Protein AF-A0A7C1U0K4-F1 (afdb_monomer)

Nearest PDB structures (foldseek):
  5u4s-assembly1_B  TM=7.590E-01  e=7.926E-01  Burkholderia cenocepacia J2315
  5u4s-assembly1_A  TM=6.957E-01  e=2.641E+00  Burkholderia cenocepacia J2315

Secondary structure (DSSP, 8-state):
---EESGGGTTS-SSPEEHHHHHHHHHHHHHTT-S----GGGGGHHHHHHH-HHHHHHHHHH-

Solvent-accessible surface area (backbone atoms only — not comparable to full-atom values): 3935 Å² total; per-residue (Å²): 115,85,44,55,57,44,83,92,40,63,99,55,88,76,80,53,42,50,50,66,58,54,50,51,53,50,53,53,26,60,77,66,72,44,94,74,81,61,66,78,78,52,53,49,48,69,60,45,40,73,76,37,52,68,59,48,56,50,53,67,73,76,94

Structure (mmCIF, N/CA/C/O backbone):
data_AF-A0A7C1U0K4-F1
#
_entry.id   AF-A0A7C1U0K4-F1
#
loop_
_atom_site.group_PDB
_atom_site.id
_atom_site.type_symbol
_atom_site.label_atom_id
_atom_site.label_alt_id
_atom_site.label_comp_id
_atom_site.label_asym_id
_atom_site.label_entity_id
_atom_site.label_seq_id
_atom_site.pdbx_PDB_ins_code
_atom_site.Cartn_x
_atom_site.Cartn_y
_atom_site.Cartn_z
_atom_site.occupancy
_atom_site.B_iso_or_equiv
_atom_site.auth_seq_id
_atom_site.auth_comp_id
_atom_site.auth_asym_id
_atom_site.auth_atom_id
_atom_site.pdbx_PDB_model_num
ATOM 1 N N . MET A 1 1 ? 6.193 -7.165 -6.184 1.00 52.56 1 MET A N 1
ATOM 2 C CA . MET A 1 1 ? 5.056 -6.839 -5.272 1.00 52.56 1 MET A CA 1
ATOM 3 C C . MET A 1 1 ? 5.155 -5.387 -4.795 1.00 52.56 1 MET A C 1
ATOM 5 O O . MET A 1 1 ? 6.284 -4.946 -4.599 1.00 52.56 1 MET A O 1
ATOM 9 N N . PRO A 1 2 ? 4.049 -4.631 -4.623 1.00 70.19 2 PRO A N 1
ATOM 10 C CA . PRO A 1 2 ? 4.124 -3.274 -4.079 1.00 70.19 2 PRO A CA 1
ATOM 11 C C . PRO A 1 2 ? 4.570 -3.350 -2.615 1.00 70.19 2 PRO A C 1
ATOM 13 O O . PRO A 1 2 ? 3.874 -3.908 -1.772 1.00 70.19 2 PRO A O 1
ATOM 16 N N . LEU A 1 3 ? 5.766 -2.844 -2.330 1.00 86.44 3 LEU A N 1
ATOM 17 C CA . LEU A 1 3 ? 6.267 -2.711 -0.966 1.00 86.44 3 LEU A CA 1
ATOM 18 C C . LEU A 1 3 ? 5.819 -1.367 -0.392 1.00 86.44 3 LEU A C 1
ATOM 20 O O . LEU A 1 3 ? 5.628 -0.403 -1.134 1.00 86.44 3 LEU A O 1
ATOM 24 N N . VAL A 1 4 ? 5.669 -1.306 0.927 1.00 92.12 4 VAL A N 1
ATOM 25 C CA . VAL A 1 4 ? 5.392 -0.058 1.647 1.00 92.12 4 VAL A CA 1
ATOM 26 C C . VAL A 1 4 ? 6.712 0.574 2.048 1.00 92.12 4 VAL A C 1
ATOM 28 O O . VAL A 1 4 ? 7.604 -0.138 2.498 1.00 92.12 4 VAL A O 1
ATOM 31 N N . ASP A 1 5 ? 6.835 1.888 1.901 1.00 92.62 5 ASP A N 1
ATOM 32 C CA . ASP A 1 5 ? 8.026 2.631 2.289 1.00 92.62 5 ASP A CA 1
ATOM 33 C C . ASP A 1 5 ? 8.107 2.805 3.810 1.00 92.62 5 ASP A C 1
ATOM 35 O O . ASP A 1 5 ? 7.571 3.744 4.397 1.00 92.62 5 ASP A O 1
ATOM 39 N N . THR A 1 6 ? 8.731 1.819 4.451 1.00 92.25 6 THR A N 1
ATOM 40 C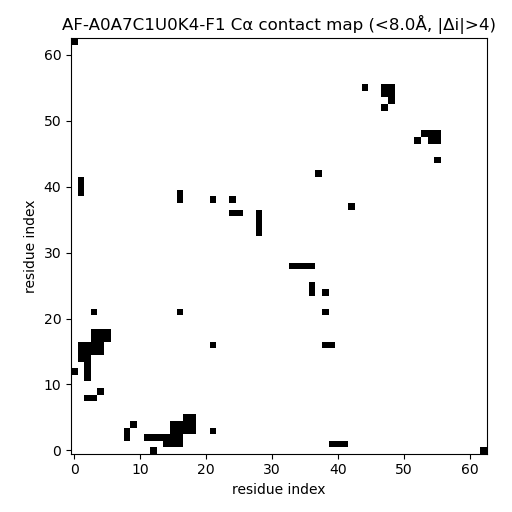 CA . THR A 1 6 ? 9.049 1.784 5.885 1.00 92.25 6 THR A CA 1
ATOM 41 C C . THR A 1 6 ? 10.513 1.380 6.089 1.00 92.25 6 THR A C 1
ATOM 43 O O . THR A 1 6 ? 11.079 0.734 5.196 1.00 92.25 6 THR A O 1
ATOM 46 N N . PRO A 1 7 ? 11.121 1.644 7.265 1.00 93.31 7 PRO A N 1
ATOM 47 C CA . PRO A 1 7 ? 12.488 1.195 7.561 1.00 93.31 7 PRO A CA 1
ATOM 48 C C . PRO A 1 7 ? 12.698 -0.317 7.362 1.00 93.31 7 PRO A C 1
ATOM 50 O O . PRO A 1 7 ? 13.726 -0.751 6.859 1.00 93.31 7 PRO A O 1
ATOM 53 N N . MET A 1 8 ? 11.682 -1.142 7.646 1.00 92.69 8 MET A N 1
ATOM 54 C CA . MET A 1 8 ? 11.737 -2.600 7.441 1.00 92.69 8 MET A CA 1
ATOM 55 C C . MET A 1 8 ? 11.912 -3.008 5.963 1.00 92.69 8 MET A C 1
ATOM 57 O O . MET A 1 8 ? 12.374 -4.110 5.663 1.00 92.69 8 MET A O 1
ATOM 61 N N . SER A 1 9 ? 11.522 -2.137 5.029 1.00 91.56 9 SER A N 1
ATOM 62 C CA . SER A 1 9 ? 11.576 -2.370 3.580 1.00 91.56 9 SER A CA 1
ATOM 63 C C . SER A 1 9 ? 12.791 -1.728 2.900 1.00 91.56 9 SER A C 1
ATOM 65 O O . SER A 1 9 ? 12.892 -1.745 1.668 1.00 91.56 9 SER A O 1
ATOM 67 N N . GLU A 1 10 ? 13.672 -1.079 3.657 1.00 90.62 10 GLU A N 1
ATOM 68 C CA . GLU A 1 10 ? 14.809 -0.347 3.107 1.00 90.62 10 GLU A CA 1
ATOM 69 C C . GLU A 1 10 ? 15.721 -1.261 2.269 1.00 90.62 10 GLU A C 1
ATOM 71 O O . GLU A 1 10 ? 15.876 -2.451 2.546 1.00 90.62 10 GLU A O 1
ATOM 76 N N . GLY A 1 11 ? 16.240 -0.732 1.157 1.00 89.62 11 GLY A N 1
ATOM 77 C CA . GLY A 1 11 ? 17.047 -1.502 0.203 1.00 89.62 11 GLY A CA 1
ATOM 78 C C . GLY A 1 11 ? 16.290 -2.573 -0.601 1.00 89.62 11 GLY A C 1
ATOM 79 O O . GLY A 1 11 ? 16.912 -3.281 -1.390 1.00 89.62 11 GLY A O 1
ATOM 80 N N . ARG A 1 12 ? 14.963 -2.709 -0.445 1.00 86.94 12 ARG A N 1
ATOM 81 C CA . ARG A 1 12 ? 14.149 -3.720 -1.145 1.00 86.94 12 ARG A CA 1
ATOM 82 C C . ARG A 1 12 ? 13.160 -3.099 -2.126 1.00 86.94 12 ARG A C 1
ATOM 84 O O . ARG A 1 12 ? 12.421 -2.180 -1.780 1.00 86.94 12 ARG A O 1
ATOM 91 N N . GLY A 1 13 ? 13.085 -3.691 -3.319 1.00 81.88 13 GLY A N 1
ATOM 92 C CA . GLY A 1 13 ? 12.127 -3.336 -4.371 1.00 81.88 13 GLY A CA 1
ATOM 93 C C . GLY A 1 13 ? 12.256 -1.901 -4.899 1.00 81.88 13 GLY A C 1
ATOM 94 O O . GLY A 1 13 ? 13.073 -1.105 -4.444 1.00 81.88 13 GLY A O 1
ATOM 95 N N . LYS A 1 14 ? 11.443 -1.567 -5.904 1.00 82.12 14 LYS A N 1
ATOM 96 C CA . LYS A 1 14 ? 11.334 -0.219 -6.491 1.00 82.12 14 LYS A CA 1
ATOM 97 C C . LYS A 1 14 ? 9.859 0.164 -6.603 1.00 82.12 14 LYS A C 1
ATOM 99 O O . LYS A 1 14 ? 9.010 -0.715 -6.722 1.00 82.12 14 LYS A O 1
ATOM 104 N N . GLY A 1 15 ? 9.557 1.465 -6.591 1.00 83.75 15 GLY A N 1
ATOM 105 C CA . GLY A 1 15 ? 8.181 1.962 -6.732 1.00 83.75 15 GLY A CA 1
ATOM 106 C C . GLY A 1 15 ? 7.286 1.608 -5.542 1.00 83.75 15 GLY A C 1
ATOM 107 O O . GLY A 1 15 ? 6.198 1.066 -5.732 1.00 83.75 15 GLY A O 1
ATOM 108 N N . LYS A 1 16 ? 7.776 1.871 -4.326 1.00 89.38 16 LYS A N 1
ATOM 109 C CA . LYS A 1 16 ? 7.047 1.635 -3.078 1.00 89.38 16 LYS A CA 1
ATOM 110 C C . LYS A 1 16 ? 5.861 2.591 -2.931 1.00 89.38 16 LYS A C 1
ATOM 112 O O . LYS A 1 16 ? 5.910 3.710 -3.437 1.00 89.38 16 LYS A O 1
ATOM 117 N N . ILE A 1 17 ? 4.828 2.157 -2.214 1.00 91.88 17 ILE A N 1
ATOM 118 C CA . ILE A 1 17 ? 3.739 3.040 -1.773 1.00 91.88 17 ILE A CA 1
ATOM 119 C C . ILE A 1 17 ? 4.123 3.709 -0.455 1.00 91.88 17 ILE A C 1
ATOM 121 O O . ILE A 1 17 ? 4.846 3.118 0.350 1.00 91.88 17 ILE A O 1
ATOM 125 N N . SER A 1 18 ? 3.644 4.927 -0.208 1.00 92.06 18 SER A N 1
ATOM 126 C CA . SER A 1 18 ? 3.946 5.599 1.060 1.00 92.06 18 SER A CA 1
ATOM 127 C C . SER A 1 18 ? 3.255 4.895 2.236 1.00 92.06 18 SER A C 1
ATOM 129 O O . SER A 1 18 ? 2.146 4.372 2.097 1.00 92.06 18 SER A O 1
ATOM 131 N N . ALA A 1 19 ? 3.877 4.917 3.418 1.00 92.88 19 ALA A N 1
ATOM 132 C CA . ALA A 1 19 ? 3.269 4.359 4.630 1.00 92.88 19 ALA A CA 1
ATOM 133 C C . ALA A 1 19 ? 1.912 5.006 4.960 1.00 92.88 19 ALA A C 1
ATOM 135 O O . ALA A 1 19 ? 0.977 4.322 5.371 1.00 92.88 19 ALA A O 1
ATOM 136 N N . MET A 1 20 ? 1.783 6.314 4.723 1.00 93.75 20 MET A N 1
ATOM 137 C CA . MET A 1 20 ? 0.544 7.053 4.969 1.00 93.75 20 MET A CA 1
ATOM 138 C C . MET A 1 20 ? -0.577 6.648 4.003 1.00 93.75 20 MET A C 1
ATOM 140 O O . MET A 1 20 ? -1.727 6.503 4.411 1.00 93.75 20 MET A O 1
ATOM 144 N N . GLU A 1 21 ? -0.254 6.443 2.726 1.00 92.19 21 GLU A N 1
ATOM 145 C CA . GLU A 1 21 ? -1.212 5.951 1.732 1.00 92.19 21 GLU A CA 1
ATOM 146 C C . GLU A 1 21 ? -1.693 4.539 2.078 1.00 92.19 21 GLU A C 1
ATOM 148 O O . GLU A 1 21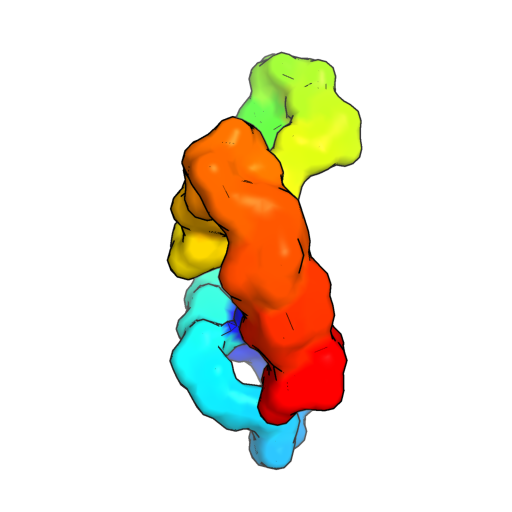 ? -2.898 4.288 2.071 1.00 92.19 21 GLU A O 1
ATOM 153 N N . ALA A 1 22 ? -0.773 3.649 2.466 1.00 92.75 22 ALA A N 1
ATOM 154 C CA . ALA A 1 22 ? -1.118 2.309 2.930 1.00 92.75 22 ALA A CA 1
ATOM 155 C C . ALA A 1 22 ? -2.057 2.358 4.149 1.00 92.75 22 ALA A C 1
ATOM 157 O O . ALA A 1 22 ? -3.091 1.693 4.153 1.00 92.75 22 ALA A O 1
ATOM 158 N N . ALA A 1 23 ? -1.742 3.189 5.148 1.00 94.88 23 ALA A N 1
ATOM 159 C CA . ALA A 1 23 ? -2.559 3.334 6.351 1.00 94.88 23 ALA A CA 1
ATOM 160 C C . ALA A 1 23 ? -3.983 3.822 6.037 1.00 94.88 23 ALA A C 1
ATOM 162 O O . ALA A 1 23 ? -4.954 3.234 6.512 1.00 94.88 23 ALA A O 1
ATOM 163 N N . ARG A 1 24 ? -4.125 4.853 5.192 1.00 95.81 24 ARG A N 1
ATOM 164 C CA . ARG A 1 24 ? -5.445 5.362 4.778 1.00 95.81 24 ARG A CA 1
ATOM 165 C C . ARG A 1 24 ? -6.259 4.304 4.042 1.00 95.81 24 ARG A C 1
ATOM 167 O O . ARG A 1 24 ? -7.435 4.136 4.349 1.00 95.81 24 ARG A O 1
ATOM 174 N N . ALA A 1 25 ? -5.638 3.580 3.112 1.00 94.12 25 ALA A N 1
ATOM 175 C CA . ALA A 1 25 ? -6.319 2.533 2.360 1.00 94.12 25 ALA A CA 1
ATOM 176 C C . ALA A 1 25 ? -6.805 1.394 3.270 1.00 94.12 25 ALA A C 1
ATOM 178 O O . ALA A 1 25 ? -7.913 0.895 3.082 1.00 94.12 25 ALA A O 1
ATOM 179 N N . ILE A 1 26 ? -6.012 1.018 4.280 1.00 94.44 26 ILE A N 1
ATOM 180 C CA . ILE A 1 26 ? -6.400 0.013 5.280 1.00 94.44 26 ILE A CA 1
ATOM 181 C C . ILE A 1 26 ? -7.617 0.486 6.075 1.00 94.44 26 ILE A C 1
ATOM 183 O O . ILE A 1 26 ? -8.597 -0.250 6.155 1.00 94.44 26 ILE A O 1
ATOM 187 N N . ILE A 1 27 ? -7.584 1.709 6.616 1.00 97.62 27 ILE A N 1
ATOM 188 C CA . ILE A 1 27 ? -8.704 2.268 7.392 1.00 97.62 27 ILE A CA 1
ATOM 189 C C . ILE A 1 27 ? -9.980 2.287 6.544 1.00 97.62 27 ILE A C 1
ATOM 191 O O . ILE A 1 27 ? -10.997 1.737 6.957 1.00 97.62 27 ILE A O 1
ATOM 195 N N . GLN A 1 28 ? -9.903 2.810 5.319 1.00 96.62 28 GLN A N 1
ATOM 196 C CA . GLN A 1 28 ? -11.039 2.829 4.396 1.00 96.62 28 GLN A CA 1
ATOM 197 C C . GLN A 1 28 ? -11.539 1.421 4.049 1.00 96.62 28 GLN A C 1
ATOM 199 O O . GLN A 1 28 ? -12.741 1.206 3.907 1.00 96.62 28 GLN A O 1
ATOM 204 N N . GLY A 1 29 ? -10.641 0.446 3.894 1.00 96.44 29 GLY A N 1
ATOM 205 C CA . GLY A 1 29 ? -11.011 -0.949 3.657 1.00 96.44 29 GLY A CA 1
ATOM 206 C C . GLY A 1 29 ? -11.816 -1.538 4.812 1.00 96.44 29 GLY A C 1
ATOM 207 O O . GLY A 1 29 ? -12.840 -2.181 4.576 1.00 96.44 29 GLY A O 1
ATOM 208 N N . VAL A 1 30 ? -11.385 -1.263 6.045 1.00 97.44 30 VAL A N 1
ATOM 209 C CA . VAL A 1 30 ? -12.076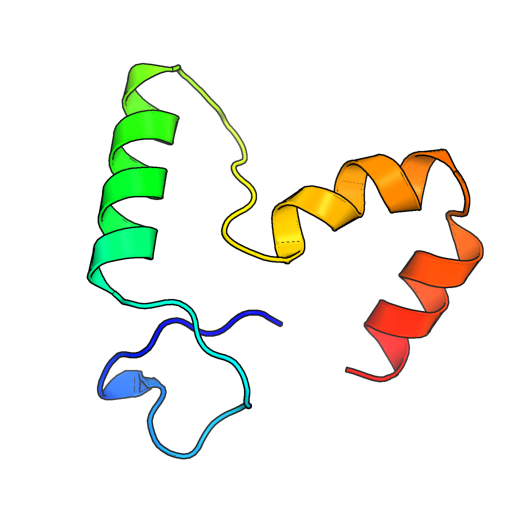 -1.688 7.268 1.00 97.44 30 VAL A CA 1
ATOM 210 C C . VAL A 1 30 ? -13.454 -1.035 7.372 1.00 97.44 30 VAL A C 1
ATOM 212 O O . VAL A 1 30 ? -14.440 -1.747 7.547 1.00 97.44 30 VAL A O 1
ATOM 215 N N . GLU A 1 31 ? -13.541 0.287 7.200 1.00 98.25 31 GLU A N 1
ATOM 216 C CA . GLU A 1 31 ? -14.805 1.042 7.252 1.00 98.25 31 GLU A CA 1
ATOM 217 C C . GLU A 1 31 ? -15.828 0.547 6.221 1.00 98.25 31 GLU A C 1
ATOM 219 O O . GLU A 1 31 ? -17.023 0.494 6.496 1.00 98.25 31 GLU A O 1
ATOM 224 N N . ASN A 1 32 ? -15.361 0.138 5.040 1.00 97.25 32 ASN A N 1
ATOM 225 C CA . ASN A 1 32 ? -16.212 -0.360 3.960 1.00 97.25 32 ASN A CA 1
ATOM 226 C C . ASN A 1 32 ? -16.409 -1.887 3.980 1.00 97.25 32 ASN A C 1
ATOM 228 O O . ASN A 1 32 ? -16.870 -2.452 2.984 1.00 97.25 32 ASN A O 1
ATOM 232 N N . HIS A 1 33 ? -16.028 -2.570 5.066 1.00 96.69 33 HIS A N 1
ATOM 233 C CA . HIS A 1 33 ? -16.128 -4.028 5.220 1.00 96.69 33 HIS A CA 1
ATOM 234 C C . HIS A 1 33 ? -15.531 -4.820 4.040 1.00 96.69 33 HIS A C 1
ATOM 236 O O . HIS A 1 33 ? -16.074 -5.831 3.586 1.00 96.69 33 HIS A O 1
ATOM 242 N N . ARG A 1 34 ? -14.397 -4.354 3.508 1.00 95.94 34 ARG A N 1
ATOM 243 C CA . ARG A 1 34 ? -13.699 -4.995 2.390 1.00 95.94 34 ARG A CA 1
ATOM 244 C C . ARG A 1 34 ? -12.738 -6.052 2.921 1.00 95.94 34 ARG A C 1
ATOM 246 O O . ARG A 1 34 ? -11.784 -5.729 3.617 1.00 95.94 34 ARG A O 1
ATOM 253 N N . GLN A 1 35 ? -12.958 -7.308 2.537 1.00 93.88 35 GLN A N 1
ATOM 254 C CA . GLN A 1 35 ? -12.055 -8.414 2.879 1.00 93.88 35 GLN A CA 1
ATOM 255 C C . GLN A 1 35 ? -10.682 -8.281 2.200 1.00 93.88 35 GLN A C 1
ATOM 257 O O . GLN A 1 35 ? -9.668 -8.683 2.760 1.00 93.88 35 GLN A O 1
ATOM 262 N N . GLU A 1 36 ? -10.646 -7.703 0.999 1.00 91.62 36 GLU A N 1
ATOM 263 C CA . GLU A 1 36 ? -9.422 -7.461 0.243 1.00 91.62 36 GLU A CA 1
ATOM 264 C C . GLU A 1 36 ? -9.452 -6.054 -0.357 1.00 91.62 36 GLU A C 1
ATOM 266 O O . GLU A 1 36 ? -10.484 -5.586 -0.859 1.00 91.62 36 GLU A O 1
ATOM 271 N N . ILE A 1 37 ? -8.301 -5.383 -0.300 1.00 91.25 37 ILE A N 1
ATOM 272 C CA . ILE A 1 37 ? -8.077 -4.062 -0.878 1.00 91.25 37 ILE A CA 1
ATOM 273 C C . ILE A 1 37 ? -6.808 -4.076 -1.728 1.00 91.25 37 ILE A C 1
ATOM 275 O O . ILE A 1 37 ? -5.794 -4.665 -1.359 1.00 91.25 37 ILE A O 1
ATOM 279 N N . TYR A 1 38 ? -6.860 -3.384 -2.861 1.00 89.88 38 TYR A N 1
ATOM 280 C CA . TYR A 1 38 ? -5.715 -3.193 -3.742 1.00 89.88 38 TYR A CA 1
ATOM 281 C C . TYR A 1 38 ? -5.276 -1.735 -3.667 1.00 89.88 38 TYR A C 1
ATOM 283 O O . TYR A 1 38 ? -6.083 -0.835 -3.887 1.00 89.88 38 TYR A O 1
ATOM 291 N N . VAL A 1 39 ? -3.999 -1.503 -3.363 1.00 87.69 39 VAL A N 1
ATOM 292 C CA . VAL A 1 39 ? -3.455 -0.156 -3.127 1.00 87.69 39 VAL A CA 1
ATOM 293 C C . VAL A 1 39 ? -2.456 0.218 -4.221 1.00 87.69 39 VAL A C 1
ATOM 295 O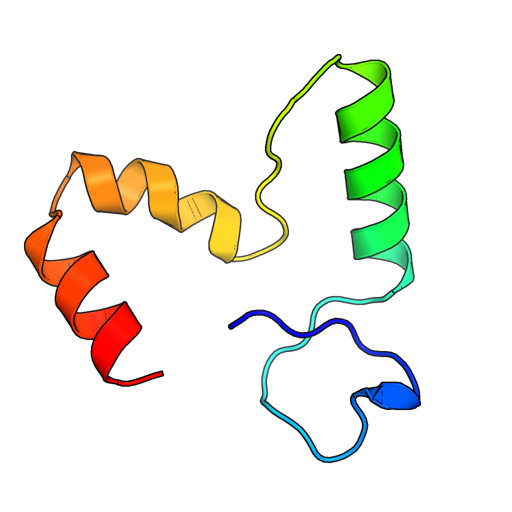 O . VAL A 1 39 ? -1.690 -0.622 -4.708 1.00 87.69 39 VAL A O 1
ATOM 298 N N . GLY A 1 40 ? -2.478 1.484 -4.638 1.00 82.94 40 GLY A N 1
ATOM 299 C CA . GLY A 1 40 ? -1.642 1.997 -5.719 1.00 82.94 40 GLY A CA 1
ATOM 300 C C . GLY A 1 40 ? -1.866 1.249 -7.039 1.00 82.94 40 GLY A C 1
ATOM 301 O O . GLY A 1 40 ? -2.993 0.945 -7.430 1.00 82.94 40 GLY A O 1
ATOM 302 N N . LYS A 1 41 ? -0.772 0.900 -7.731 1.00 79.31 41 LYS A N 1
ATOM 303 C CA . LYS A 1 41 ? -0.820 0.223 -9.044 1.00 79.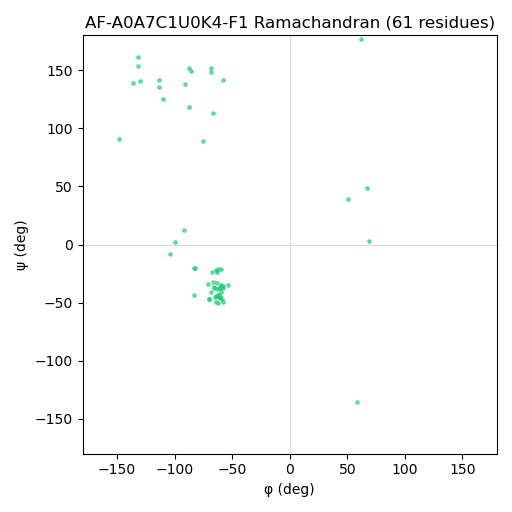31 41 LYS A CA 1
ATOM 304 C C . LYS A 1 41 ? -1.477 -1.160 -8.999 1.00 79.31 41 LYS A C 1
ATOM 306 O O . LYS A 1 41 ? -1.948 -1.635 -10.031 1.00 79.31 41 LYS A O 1
ATOM 311 N N . ALA A 1 42 ? -1.543 -1.794 -7.825 1.00 82.31 42 ALA A N 1
ATOM 312 C CA . ALA A 1 42 ? -2.210 -3.083 -7.679 1.00 82.31 42 ALA A CA 1
ATOM 313 C C . ALA A 1 42 ? -3.718 -2.995 -7.960 1.00 82.31 42 ALA A C 1
ATOM 315 O O . ALA A 1 42 ? -4.306 -3.995 -8.355 1.00 82.31 42 ALA A O 1
ATOM 316 N N . GLY A 1 43 ? -4.331 -1.808 -7.847 1.00 82.50 43 GLY A N 1
ATOM 317 C CA . GLY A 1 43 ? -5.745 -1.596 -8.180 1.00 82.50 43 GLY A CA 1
ATOM 318 C C . GLY A 1 43 ? -6.108 -1.926 -9.632 1.00 82.50 43 GLY A C 1
ATOM 319 O O . GLY A 1 43 ? -7.264 -2.217 -9.922 1.00 82.50 43 GLY A O 1
ATOM 320 N N . LEU A 1 44 ? -5.126 -1.944 -10.540 1.00 82.50 44 LEU A N 1
ATOM 321 C CA . LEU A 1 44 ? -5.329 -2.321 -11.942 1.00 82.50 44 LEU A CA 1
ATOM 322 C C . LEU A 1 44 ? -5.325 -3.839 -12.159 1.00 82.50 44 LEU A C 1
ATOM 324 O O . LEU A 1 44 ? -5.850 -4.306 -13.168 1.00 82.50 44 LEU A O 1
ATOM 328 N N . ILE A 1 45 ? -4.757 -4.616 -11.230 1.00 85.56 45 ILE A N 1
ATOM 329 C CA . ILE A 1 45 ? -4.607 -6.068 -11.386 1.00 85.56 45 ILE A CA 1
ATOM 330 C C . ILE A 1 45 ? -5.960 -6.770 -11.551 1.00 85.56 45 ILE A C 1
ATOM 332 O O . ILE A 1 45 ? -6.067 -7.557 -12.486 1.00 85.56 45 ILE A O 1
ATOM 336 N N . PRO A 1 46 ? -7.015 -6.486 -10.764 1.00 84.31 46 PRO A N 1
ATOM 337 C CA . PRO A 1 46 ? -8.310 -7.146 -10.941 1.00 84.31 46 PRO A CA 1
ATOM 338 C C . PRO A 1 46 ? -8.944 -6.876 -12.309 1.00 84.31 46 PRO A C 1
ATOM 340 O O . PRO A 1 46 ? -9.547 -7.768 -12.906 1.00 84.31 46 PRO A O 1
ATOM 343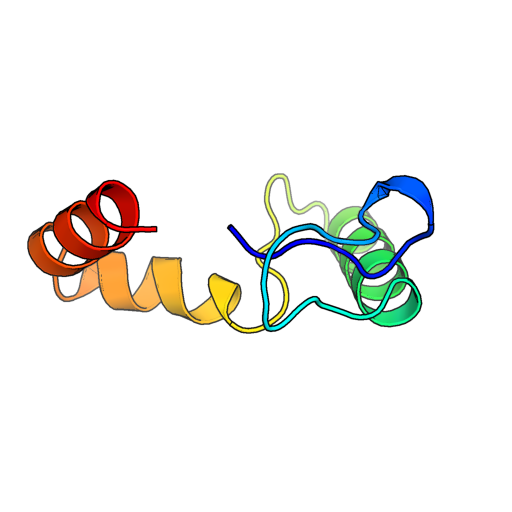 N N . LEU A 1 47 ? -8.796 -5.652 -12.825 1.00 86.50 47 LEU A N 1
ATOM 344 C CA . LEU A 1 47 ? -9.318 -5.284 -14.139 1.00 86.50 47 LEU A CA 1
ATOM 345 C C . LEU A 1 47 ? -8.531 -5.986 -15.250 1.00 86.50 47 LEU A C 1
ATOM 347 O O . LEU A 1 47 ? -9.120 -6.599 -16.137 1.00 86.50 47 LEU A O 1
ATOM 351 N N . LEU A 1 48 ? -7.202 -5.951 -15.172 1.00 86.12 48 LEU A N 1
ATOM 352 C CA . LEU A 1 48 ? -6.328 -6.603 -16.143 1.00 86.12 48 LEU A CA 1
ATOM 353 C C . LEU A 1 48 ? -6.463 -8.128 -16.108 1.00 86.12 48 LEU A C 1
ATOM 355 O O . LEU A 1 48 ? -6.474 -8.751 -17.163 1.00 86.12 48 LEU A O 1
ATOM 359 N N . ALA A 1 49 ? -6.641 -8.725 -14.930 1.00 87.69 49 ALA A N 1
ATOM 360 C CA . ALA A 1 49 ? -6.876 -10.158 -14.772 1.00 87.69 49 ALA A CA 1
ATOM 361 C C . ALA A 1 49 ? -8.186 -10.601 -15.433 1.00 87.69 49 ALA A C 1
ATOM 363 O O . ALA A 1 49 ? -8.249 -11.702 -15.971 1.00 87.69 49 ALA A O 1
ATOM 364 N N . ARG A 1 50 ? -9.215 -9.741 -15.440 1.00 88.62 50 ARG A N 1
ATOM 365 C CA . ARG A 1 50 ? -10.474 -10.000 -16.157 1.00 88.62 50 ARG A CA 1
ATOM 366 C C . ARG A 1 50 ? -10.322 -9.927 -17.676 1.00 88.62 50 ARG A C 1
ATOM 368 O O . ARG A 1 50 ? -11.005 -10.665 -18.374 1.00 88.62 50 ARG A O 1
ATOM 375 N N . VAL A 1 51 ? -9.454 -9.049 -18.182 1.00 92.00 51 VAL A N 1
ATOM 376 C CA . VAL A 1 51 ? -9.239 -8.868 -19.630 1.00 92.00 51 VAL A CA 1
ATOM 377 C C . VAL A 1 51 ? -8.259 -9.901 -20.191 1.00 92.00 51 VAL A C 1
ATOM 379 O O . VAL A 1 51 ? -8.490 -10.454 -21.261 1.00 92.00 51 VAL A O 1
ATOM 382 N N . SER A 1 52 ? -7.158 -10.162 -19.486 1.00 90.06 52 SER A N 1
ATOM 383 C CA . SER A 1 52 ? -6.106 -11.083 -19.917 1.00 90.06 52 SER A CA 1
ATOM 384 C C . SER A 1 52 ? -5.442 -11.773 -18.716 1.00 90.06 52 SER A C 1
ATOM 386 O O . SER A 1 52 ? -4.443 -11.287 -18.171 1.00 90.06 52 SER A O 1
ATOM 388 N N . PRO A 1 53 ? -5.963 -12.944 -18.301 1.00 87.00 53 PRO A N 1
ATOM 389 C CA . PRO A 1 53 ? -5.383 -13.732 -17.214 1.00 87.00 53 PRO A CA 1
ATOM 390 C C . PRO A 1 53 ? -3.9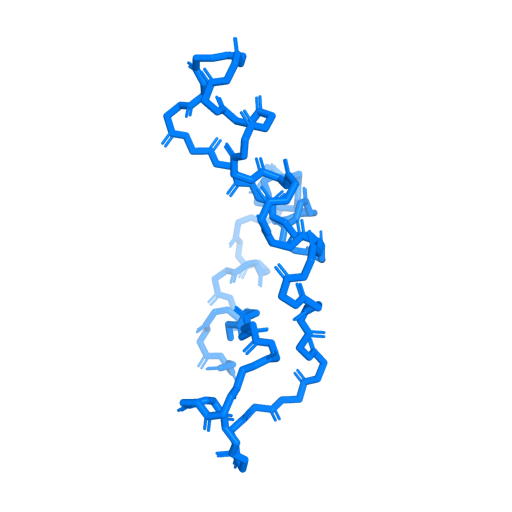36 -14.166 -17.496 1.00 87.00 53 PRO A C 1
ATOM 392 O O . PRO A 1 53 ? -3.102 -14.206 -16.590 1.00 87.00 53 PRO A O 1
ATOM 395 N N . SER A 1 54 ? -3.615 -14.464 -18.760 1.00 90.44 54 SER A N 1
ATOM 396 C CA . SER A 1 54 ? -2.280 -14.904 -19.180 1.00 90.44 54 SER A CA 1
ATOM 397 C C . SER A 1 54 ? -1.227 -13.809 -19.007 1.00 90.44 54 SER A C 1
ATOM 399 O O . SER A 1 54 ? -0.111 -14.107 -18.577 1.00 90.44 54 SER A O 1
ATOM 401 N N . LEU A 1 55 ? -1.586 -12.543 -19.259 1.00 87.31 55 LEU A N 1
ATOM 402 C CA . LEU A 1 55 ? -0.699 -11.399 -19.044 1.00 87.31 55 LEU A CA 1
ATOM 403 C C . LEU A 1 55 ? -0.368 -11.213 -17.558 1.00 87.31 55 LEU A C 1
ATOM 405 O O . LEU A 1 55 ? 0.799 -11.045 -17.210 1.00 87.31 55 LEU A O 1
ATOM 409 N N . ILE A 1 56 ? -1.367 -11.290 -16.673 1.00 88.00 56 ILE A N 1
ATOM 410 C CA . ILE A 1 56 ? -1.136 -11.209 -15.221 1.00 88.00 56 ILE A CA 1
ATOM 411 C C . ILE A 1 56 ? -0.262 -12.366 -14.737 1.00 88.00 56 ILE A C 1
ATOM 413 O O . ILE A 1 56 ? 0.692 -12.140 -13.990 1.00 88.00 56 ILE A O 1
ATOM 417 N N . GLY A 1 57 ? -0.525 -13.586 -15.214 1.00 84.81 57 GLY A N 1
ATOM 418 C CA . GLY A 1 57 ? 0.301 -14.750 -14.900 1.00 84.81 57 GLY A CA 1
ATOM 419 C C . GLY A 1 57 ? 1.761 -14.591 -15.338 1.00 84.81 57 GLY A C 1
ATOM 420 O O . GLY A 1 57 ? 2.656 -15.049 -14.633 1.00 84.81 57 GLY A O 1
ATOM 421 N N . ALA A 1 58 ? 2.022 -13.919 -16.462 1.00 85.69 58 ALA A N 1
ATOM 422 C CA . ALA A 1 58 ? 3.380 -13.597 -16.896 1.00 85.69 58 ALA A CA 1
ATOM 423 C C . ALA A 1 58 ? 4.035 -12.541 -15.987 1.00 85.69 58 ALA A C 1
ATOM 425 O O . ALA A 1 58 ? 5.150 -12.751 -15.516 1.00 85.69 58 ALA A O 1
ATOM 426 N N . ILE A 1 59 ? 3.323 -11.455 -15.663 1.00 82.44 59 ILE A N 1
ATOM 427 C CA . ILE A 1 59 ? 3.830 -10.379 -14.792 1.00 82.44 59 ILE A CA 1
ATOM 428 C C . ILE A 1 59 ? 4.189 -10.910 -13.396 1.00 82.44 59 ILE A C 1
ATOM 430 O O . ILE A 1 59 ? 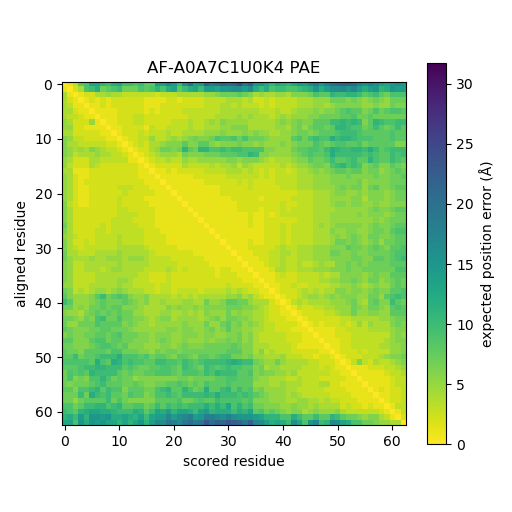5.231 -10.547 -12.856 1.00 82.44 59 ILE A O 1
ATOM 434 N N . MET A 1 60 ? 3.370 -11.798 -12.821 1.00 80.31 60 MET A N 1
ATOM 435 C CA . MET A 1 60 ? 3.646 -12.391 -11.504 1.00 80.31 60 MET A CA 1
ATOM 436 C C . MET A 1 60 ? 4.860 -13.330 -11.495 1.00 80.31 60 MET A C 1
ATOM 438 O O . MET A 1 60 ? 5.451 -13.524 -10.439 1.00 80.31 60 MET A O 1
ATOM 442 N N . LYS A 1 61 ? 5.241 -13.910 -12.640 1.00 79.75 61 LYS A N 1
ATOM 443 C CA . LYS A 1 61 ? 6.412 -14.800 -12.749 1.00 79.75 61 LYS A CA 1
ATOM 444 C C . LYS A 1 61 ? 7.732 -14.047 -12.911 1.00 79.75 61 LYS A C 1
ATOM 446 O O . LYS A 1 61 ? 8.785 -14.632 -12.686 1.00 79.75 61 LYS A O 1
ATOM 451 N N . THR A 1 62 ? 7.685 -12.789 -13.342 1.00 67.19 62 THR A N 1
ATOM 452 C CA . THR A 1 62 ? 8.877 -11.990 -13.673 1.00 67.19 62 THR A CA 1
ATOM 453 C C . THR A 1 62 ? 9.230 -10.952 -12.594 1.00 67.19 62 THR A C 1
ATOM 455 O O . THR A 1 62 ? 10.282 -10.324 -12.694 1.00 67.19 62 THR A O 1
ATOM 458 N N . GLY A 1 63 ? 8.375 -10.743 -11.585 1.00 57.66 63 GLY A N 1
ATOM 459 C CA . GLY A 1 63 ? 8.489 -9.649 -10.604 1.00 57.66 63 GLY A CA 1
ATOM 460 C C . GLY A 1 63 ? 8.845 -10.038 -9.176 1.00 57.66 63 GLY A C 1
ATOM 461 O O . GLY A 1 63 ? 8.929 -11.243 -8.870 1.00 57.66 63 GLY A O 1
#

pLDDT: mean 87.85, std 8.55, range [52.56, 98.25]

Sequence (63 aa):
MPLVDTPMSEGRGKGKISAMEAARAIIQGVENHRQEIYVGKAGLIP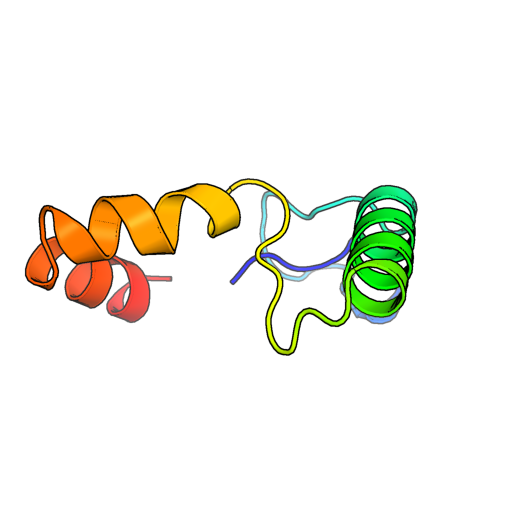LLARVSPSLIGAIMKTG

Mean predicted aligned error: 5.09 Å

Radius of gyration: 13.37 Å; Cα contacts (8 Å, |Δi|>4): 47; chains: 1; bounding box: 33×22×28 Å

Foldseek 3Di:
DAAEPDPVQPPHDPDHHYPVQVVVQVVVCVVVVNPDDQGDPSVCVVVVCVVDVPVSVVVVVPD